Protein AF-A0A076H125-F1 (afdb_monomer_lite)

pLDDT: mean 76.66, std 21.25, range [30.12, 97.5]

Radius of gyration: 24.89 Å; chains: 1; bounding box: 86×58×65 Å

Secondary structure (DSSP, 8-state):
-----------------------PEEE-SEEEEEEEEEEEETTSEEE-SS-SSTTS-SEEEEEEEE-TTS-EEEEEEE-SS-SS---TT-EEEEEE-S-STHHHHGGG-EEEEEEEEEEEHHHHHHHH-GGGEEEE-------EEEEEEEETT--EEEEEEESS--S-------------

Structure (mmCIF, N/CA/C/O backbone):
data_AF-A0A076H125-F1
#
_entry.id   AF-A0A076H125-F1
#
loop_
_atom_site.group_PDB
_atom_site.id
_atom_site.type_symbol
_atom_site.label_atom_id
_atom_site.label_alt_id
_atom_site.label_comp_id
_atom_site.label_asym_id
_atom_site.label_entity_id
_atom_site.label_seq_id
_atom_site.pdbx_PDB_ins_code
_atom_site.Cartn_x
_atom_site.Cartn_y
_atom_site.Cartn_z
_atom_site.occupancy
_atom_site.B_iso_or_equiv
_atom_site.auth_seq_id
_atom_site.auth_comp_id
_atom_site.auth_asym_id
_atom_site.auth_atom_id
_atom_site.pdbx_PDB_model_num
ATOM 1 N N . MET A 1 1 ? 65.973 -22.915 -39.271 1.00 38.00 1 MET A N 1
ATOM 2 C CA . MET A 1 1 ? 65.667 -21.466 -39.257 1.00 38.00 1 MET A CA 1
ATOM 3 C C . MET A 1 1 ? 64.526 -21.266 -40.243 1.00 38.00 1 MET A C 1
ATOM 5 O O . MET A 1 1 ? 64.670 -21.749 -41.348 1.00 38.00 1 MET A O 1
ATOM 9 N N . MET A 1 2 ? 63.369 -20.685 -39.957 1.00 33.09 2 MET A N 1
ATOM 10 C CA . MET A 1 2 ? 62.893 -19.893 -38.830 1.00 33.09 2 MET A CA 1
ATOM 11 C C . MET A 1 2 ? 61.355 -19.981 -38.900 1.00 33.09 2 MET A C 1
ATOM 13 O O . MET A 1 2 ? 60.785 -19.810 -39.975 1.00 33.09 2 MET A O 1
ATOM 17 N N . TYR A 1 3 ? 60.705 -20.332 -37.793 1.00 41.62 3 TYR A N 1
ATOM 18 C CA . TYR A 1 3 ? 59.255 -20.222 -37.650 1.00 41.62 3 TYR A CA 1
ATOM 19 C C . TYR A 1 3 ? 58.891 -18.737 -37.603 1.00 41.62 3 TYR A C 1
ATOM 21 O O . TYR A 1 3 ? 59.543 -18.022 -36.853 1.00 41.62 3 TYR A O 1
ATOM 29 N N . ASP A 1 4 ? 57.850 -18.294 -38.314 1.00 37.53 4 ASP A N 1
ATOM 30 C CA . ASP A 1 4 ? 56.909 -17.321 -37.742 1.00 37.53 4 ASP A CA 1
ATOM 31 C C . ASP A 1 4 ? 55.629 -17.150 -38.583 1.00 37.53 4 ASP A C 1
ATOM 33 O O . ASP A 1 4 ? 55.615 -16.617 -39.687 1.00 37.53 4 ASP A O 1
ATOM 37 N N . LYS A 1 5 ? 54.534 -17.642 -37.994 1.00 45.25 5 LYS A N 1
ATOM 38 C CA . LYS A 1 5 ? 53.277 -16.914 -37.773 1.00 45.25 5 LYS A CA 1
ATOM 39 C C . LYS A 1 5 ? 52.766 -16.030 -38.914 1.00 45.25 5 LYS A C 1
ATOM 41 O O . LYS A 1 5 ? 52.853 -14.810 -38.843 1.00 45.25 5 LYS A O 1
ATOM 46 N N . LEU A 1 6 ? 52.036 -16.627 -39.850 1.00 37.84 6 LEU A N 1
ATOM 47 C CA . LEU A 1 6 ? 50.899 -15.929 -40.459 1.00 37.84 6 LEU A CA 1
ATOM 48 C C . LEU A 1 6 ? 49.821 -16.905 -40.939 1.00 37.84 6 LEU A C 1
ATOM 50 O O . LEU A 1 6 ? 49.295 -16.804 -42.039 1.00 37.84 6 LEU A O 1
ATOM 54 N N . ILE A 1 7 ? 49.455 -17.857 -40.082 1.00 40.78 7 ILE A N 1
ATOM 55 C CA . ILE A 1 7 ? 48.165 -18.536 -40.207 1.00 40.78 7 ILE A CA 1
ATOM 56 C C . ILE A 1 7 ? 47.145 -17.621 -39.517 1.00 40.78 7 ILE A C 1
ATOM 58 O O . ILE A 1 7 ? 46.690 -17.869 -38.403 1.00 40.78 7 ILE A O 1
ATOM 62 N N . ILE A 1 8 ? 46.849 -16.492 -40.173 1.00 39.88 8 ILE A N 1
ATOM 63 C CA . ILE A 1 8 ? 45.625 -15.729 -39.926 1.00 39.88 8 ILE A CA 1
ATOM 64 C C . ILE A 1 8 ? 44.527 -16.591 -40.526 1.00 39.88 8 ILE A C 1
ATOM 66 O O . ILE A 1 8 ? 44.207 -16.537 -41.711 1.00 39.88 8 ILE A O 1
ATOM 70 N N . ILE A 1 9 ? 44.040 -17.488 -39.680 1.00 40.09 9 ILE A N 1
ATOM 71 C CA . ILE A 1 9 ? 42.845 -18.264 -39.909 1.00 40.09 9 ILE A CA 1
ATOM 72 C C . ILE A 1 9 ? 41.714 -17.254 -40.077 1.00 40.09 9 ILE A C 1
ATOM 74 O O . ILE A 1 9 ? 41.170 -16.722 -39.111 1.00 40.09 9 ILE A O 1
ATOM 78 N N . ILE A 1 10 ? 41.370 -17.000 -41.336 1.00 37.62 10 ILE A N 1
ATOM 79 C CA . ILE A 1 10 ? 40.051 -16.547 -41.754 1.00 37.62 10 ILE A CA 1
ATOM 80 C C . ILE A 1 10 ? 39.100 -17.707 -41.423 1.00 37.62 10 ILE A C 1
ATOM 82 O O . ILE A 1 10 ? 38.652 -18.449 -42.290 1.00 37.62 10 ILE A O 1
ATOM 86 N N . ILE A 1 11 ? 38.816 -17.909 -40.134 1.00 41.22 11 ILE A N 1
ATOM 87 C CA . ILE A 1 11 ? 37.549 -18.495 -39.720 1.00 41.22 11 ILE A CA 1
ATOM 88 C C . ILE A 1 11 ? 36.563 -17.339 -39.840 1.00 41.22 11 ILE A C 1
ATOM 90 O O . ILE A 1 11 ? 36.311 -16.560 -38.924 1.00 41.22 11 ILE A O 1
ATOM 94 N N . LEU A 1 12 ? 36.038 -17.228 -41.057 1.00 38.66 12 LEU A N 1
ATOM 95 C CA . LEU A 1 12 ? 34.650 -16.878 -41.283 1.00 38.66 12 LEU A CA 1
ATOM 96 C C . LEU A 1 12 ? 33.796 -17.858 -40.465 1.00 38.66 12 LEU A C 1
ATOM 98 O O . LEU A 1 12 ? 33.343 -18.878 -40.971 1.00 38.66 12 LEU A O 1
ATOM 102 N N . LEU A 1 13 ? 33.594 -17.563 -39.185 1.00 36.47 13 LEU A N 1
ATOM 103 C CA . LEU A 1 13 ? 32.371 -17.957 -38.511 1.00 36.47 13 LEU A CA 1
ATOM 104 C C . LEU A 1 13 ? 31.519 -16.706 -38.424 1.00 36.47 13 LEU A C 1
ATOM 106 O O . LEU A 1 13 ? 31.758 -15.801 -37.628 1.00 36.47 13 LEU A O 1
ATOM 110 N N . GLN A 1 14 ? 30.527 -16.686 -39.311 1.00 41.47 14 GLN A N 1
ATOM 111 C CA . GLN A 1 14 ? 29.242 -16.055 -39.083 1.00 41.47 14 GLN A CA 1
ATOM 112 C C . GLN A 1 14 ? 28.844 -16.216 -37.611 1.00 41.47 14 GLN A C 1
ATOM 114 O O . GLN A 1 14 ? 28.276 -17.226 -37.211 1.00 41.47 14 GLN A O 1
ATOM 119 N N . MET A 1 15 ? 29.092 -15.195 -36.807 1.00 38.44 15 MET A N 1
ATOM 120 C CA . MET A 1 15 ? 28.176 -14.859 -35.735 1.00 38.44 15 MET A CA 1
ATOM 121 C C . MET A 1 15 ? 27.590 -13.531 -36.152 1.00 38.44 15 MET A C 1
ATOM 123 O O . MET A 1 15 ? 28.279 -12.513 -36.189 1.00 38.44 15 MET A O 1
ATOM 127 N N . GLY A 1 16 ? 26.342 -13.600 -36.616 1.00 37.31 16 GLY A N 1
ATOM 128 C CA . GLY A 1 16 ? 25.587 -12.442 -37.042 1.00 37.31 16 GLY A CA 1
ATOM 129 C C . GLY A 1 16 ? 25.777 -11.320 -36.038 1.00 37.31 16 GLY A C 1
ATOM 130 O O . GLY A 1 16 ? 25.643 -11.519 -34.829 1.00 37.31 16 GLY A O 1
ATOM 131 N N . SER A 1 17 ? 26.087 -10.141 -36.568 1.00 37.44 17 SER A N 1
ATOM 132 C CA . SER A 1 17 ? 25.798 -8.885 -35.905 1.00 37.44 17 SER A CA 1
ATOM 133 C C . SER A 1 17 ? 24.296 -8.869 -35.620 1.00 37.44 17 SER A C 1
ATOM 135 O O . SER A 1 17 ? 23.491 -8.327 -36.375 1.00 37.44 17 SER A O 1
ATOM 137 N N . HIS A 1 18 ? 23.894 -9.513 -34.527 1.00 38.09 18 HIS A N 1
ATOM 138 C CA . HIS A 1 18 ? 22.735 -9.091 -33.783 1.00 38.09 18 HIS A CA 1
ATOM 139 C C . HIS A 1 18 ? 23.138 -7.740 -33.224 1.00 38.09 18 HIS A C 1
ATOM 141 O O . HIS A 1 18 ? 23.641 -7.625 -32.107 1.00 38.09 18 HIS A O 1
ATOM 147 N N . ASN A 1 19 ? 22.933 -6.716 -34.050 1.00 39.78 19 ASN A N 1
ATOM 148 C CA . ASN A 1 19 ? 22.825 -5.337 -33.632 1.00 39.78 19 ASN A CA 1
ATOM 149 C C . ASN A 1 19 ? 21.580 -5.246 -32.741 1.00 39.78 19 ASN A C 1
ATOM 151 O O . ASN A 1 19 ? 20.533 -4.720 -33.112 1.00 39.78 19 ASN A O 1
ATOM 155 N N . SER A 1 20 ? 21.674 -5.864 -31.568 1.00 38.50 20 SER A N 1
ATOM 156 C CA . SER A 1 20 ? 20.769 -5.646 -30.468 1.00 38.50 20 SER A CA 1
ATOM 157 C C . SER A 1 20 ? 21.134 -4.255 -30.008 1.00 38.50 20 SER A C 1
ATOM 159 O O . SER A 1 20 ? 22.031 -4.073 -29.190 1.00 38.50 20 SER A O 1
ATOM 161 N N . THR A 1 21 ? 20.496 -3.244 -30.594 1.00 42.56 21 THR A N 1
ATOM 162 C CA . THR A 1 21 ? 20.448 -1.935 -29.965 1.00 42.56 21 THR A CA 1
ATOM 163 C C . THR A 1 21 ? 19.786 -2.184 -28.616 1.00 42.56 21 THR A C 1
ATOM 165 O O . THR A 1 21 ? 18.559 -2.248 -28.526 1.00 42.56 21 THR A O 1
ATOM 168 N N . ILE A 1 22 ? 20.582 -2.421 -27.569 1.00 49.69 22 ILE A N 1
ATOM 169 C CA . ILE A 1 22 ? 20.094 -2.441 -26.198 1.00 49.69 22 ILE A CA 1
ATOM 170 C C . ILE A 1 22 ? 19.680 -0.994 -25.949 1.00 49.69 22 ILE A C 1
ATOM 172 O O . ILE A 1 22 ? 20.476 -0.159 -25.531 1.00 49.69 22 ILE A O 1
ATOM 176 N N . LYS A 1 23 ? 18.436 -0.657 -26.313 1.00 58.22 23 LYS A N 1
ATOM 177 C CA . LYS A 1 23 ? 17.797 0.614 -25.976 1.00 58.22 23 LYS A CA 1
ATOM 178 C C . LYS A 1 23 ? 17.512 0.574 -24.480 1.00 58.22 23 LYS A C 1
ATOM 180 O O . LYS A 1 23 ? 16.374 0.367 -24.056 1.00 58.22 23 LYS A O 1
ATOM 185 N N . GLY A 1 24 ? 18.571 0.675 -23.686 1.00 66.38 24 GLY A N 1
ATOM 186 C CA . GLY A 1 24 ? 18.456 0.802 -22.251 1.00 66.38 24 GLY A CA 1
ATOM 187 C C . GLY A 1 24 ? 17.778 2.129 -21.916 1.00 66.38 24 GLY A C 1
ATOM 188 O O . GLY A 1 24 ? 17.915 3.129 -22.622 1.00 66.38 24 GLY A O 1
ATOM 189 N N . LYS A 1 25 ? 16.964 2.113 -20.870 1.00 81.75 25 LYS A N 1
ATOM 190 C CA . LYS A 1 25 ? 16.216 3.267 -20.388 1.00 81.75 25 LYS A CA 1
ATOM 191 C C . LYS A 1 25 ? 17.040 3.972 -19.324 1.00 81.75 25 LYS A C 1
ATOM 193 O O . LYS A 1 25 ? 17.569 3.313 -18.432 1.00 81.75 25 LYS A O 1
ATOM 198 N N . ILE A 1 26 ? 17.106 5.294 -19.399 1.00 83.12 26 ILE A N 1
ATOM 199 C CA . ILE A 1 26 ? 17.588 6.126 -18.296 1.00 83.12 26 ILE A CA 1
ATOM 200 C C . ILE A 1 26 ? 16.378 6.438 -17.417 1.00 83.12 26 ILE A C 1
ATOM 202 O O . ILE A 1 26 ? 15.353 6.902 -17.921 1.00 83.12 26 ILE A O 1
ATOM 206 N N . GLY A 1 27 ? 16.459 6.129 -16.125 1.00 83.25 27 GLY A N 1
ATOM 207 C CA . GLY A 1 27 ? 15.415 6.507 -15.178 1.00 83.25 27 GLY A CA 1
ATOM 208 C C . GLY A 1 27 ? 15.658 7.916 -14.644 1.00 83.25 27 GLY A C 1
ATOM 209 O O . GLY A 1 27 ? 16.739 8.203 -14.140 1.00 83.25 27 GLY A O 1
ATOM 210 N N . THR A 1 28 ? 14.640 8.768 -14.755 1.00 88.50 28 THR A N 1
ATOM 211 C CA . THR A 1 28 ? 14.596 10.131 -14.212 1.00 88.50 28 THR A CA 1
ATOM 212 C C . THR A 1 28 ? 13.176 10.462 -13.766 1.00 88.50 28 THR A C 1
ATOM 214 O O . THR A 1 28 ? 12.210 9.916 -14.310 1.00 88.50 28 THR A O 1
ATOM 217 N N . GLY A 1 29 ? 13.048 11.329 -12.770 1.00 90.50 29 GLY A N 1
ATOM 218 C CA . GLY A 1 29 ? 11.795 11.799 -12.218 1.00 90.50 29 GLY A CA 1
ATOM 219 C C . GLY A 1 29 ? 11.139 10.802 -11.269 1.00 90.50 29 GLY A C 1
ATOM 220 O O . GLY A 1 29 ? 11.663 9.730 -10.945 1.00 90.50 29 GLY A O 1
ATOM 221 N N . ALA A 1 30 ? 9.958 11.185 -10.791 1.00 91.06 30 ALA A N 1
ATOM 222 C CA . ALA A 1 30 ? 9.171 10.382 -9.870 1.00 91.06 30 ALA A CA 1
ATOM 223 C C . ALA A 1 30 ? 8.199 9.479 -10.633 1.00 91.06 30 ALA A C 1
ATOM 225 O O . ALA A 1 30 ? 7.584 9.878 -11.624 1.00 91.06 30 ALA A O 1
ATOM 226 N N . LYS A 1 31 ? 7.996 8.271 -10.112 1.00 92.00 31 LYS A N 1
ATOM 227 C CA . LYS A 1 31 ? 6.938 7.360 -10.529 1.00 92.00 31 LYS A CA 1
ATOM 228 C C . LYS A 1 31 ? 5.976 7.125 -9.381 1.00 92.00 31 LYS A C 1
ATOM 230 O O . LYS A 1 31 ? 6.371 6.590 -8.349 1.00 92.00 31 LYS A O 1
ATOM 235 N N . THR A 1 32 ? 4.704 7.437 -9.606 1.00 93.69 32 THR A N 1
ATOM 236 C CA . THR A 1 32 ? 3.618 7.071 -8.693 1.00 93.69 32 THR A CA 1
ATOM 237 C C . THR A 1 32 ? 2.848 5.874 -9.237 1.00 93.69 32 THR A C 1
ATOM 239 O O . THR A 1 32 ? 2.468 5.839 -10.413 1.00 93.69 32 THR A O 1
ATOM 242 N N . ARG A 1 33 ? 2.610 4.882 -8.378 1.00 93.00 33 ARG A N 1
ATOM 243 C CA . ARG A 1 33 ? 1.675 3.782 -8.614 1.00 93.00 33 ARG A CA 1
ATOM 244 C C . ARG A 1 33 ? 0.552 3.871 -7.592 1.00 93.00 33 ARG A C 1
ATOM 246 O O . ARG A 1 33 ? 0.819 3.967 -6.401 1.00 93.00 33 ARG A O 1
ATOM 253 N N . THR A 1 34 ? -0.681 3.784 -8.072 1.00 95.44 34 THR A N 1
ATOM 254 C CA . THR A 1 34 ? -1.880 3.720 -7.234 1.00 95.44 34 THR A CA 1
ATOM 255 C C . THR A 1 34 ? -2.585 2.392 -7.457 1.00 95.44 34 THR A C 1
ATOM 257 O O . THR A 1 34 ? -2.767 1.980 -8.611 1.00 95.44 34 THR A O 1
ATOM 260 N N . ILE A 1 35 ? -2.972 1.757 -6.357 1.00 95.81 35 ILE A N 1
ATOM 261 C CA . ILE A 1 35 ? -3.779 0.538 -6.309 1.00 95.81 35 ILE A CA 1
ATOM 262 C C . ILE A 1 35 ? -5.036 0.793 -5.481 1.00 95.81 35 ILE A C 1
ATOM 264 O O . ILE A 1 35 ? -5.041 1.683 -4.622 1.00 95.81 35 ILE A O 1
ATOM 268 N N . LYS A 1 36 ? -6.102 0.067 -5.803 1.00 97.50 36 LYS A N 1
ATOM 269 C CA . LYS A 1 36 ? -7.420 0.221 -5.186 1.00 97.50 36 LYS A CA 1
ATOM 270 C C . LYS A 1 36 ? -8.093 -1.130 -5.010 1.00 97.50 36 LYS A C 1
ATOM 272 O O . LYS A 1 36 ? -7.881 -2.000 -5.857 1.00 97.50 36 LYS A O 1
ATOM 277 N N . ALA A 1 37 ? -8.859 -1.256 -3.942 1.00 97.38 37 ALA A N 1
ATOM 278 C CA . ALA A 1 37 ? -9.814 -2.326 -3.729 1.00 97.38 37 ALA A CA 1
ATOM 279 C C . ALA A 1 37 ? -11.064 -1.709 -3.104 1.00 97.38 37 ALA A C 1
ATOM 281 O O . ALA A 1 37 ? -10.958 -0.729 -2.358 1.00 97.38 37 ALA A O 1
ATOM 282 N N . ASP A 1 38 ? -12.200 -2.294 -3.436 1.00 96.31 38 ASP A N 1
ATOM 283 C 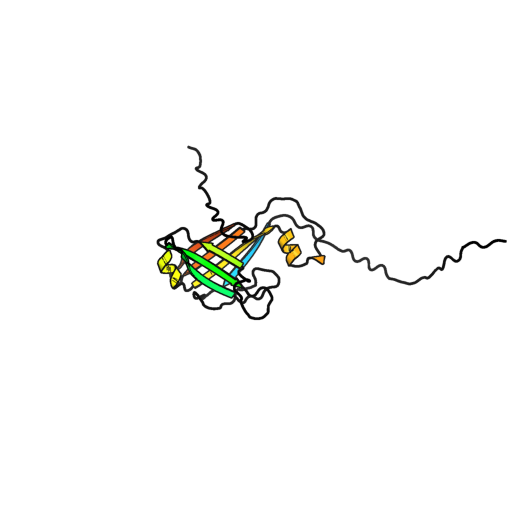CA . ASP A 1 38 ? -13.513 -1.890 -2.957 1.00 96.31 38 ASP A CA 1
ATOM 284 C C . ASP A 1 38 ? -14.037 -3.015 -2.042 1.00 96.31 38 ASP A C 1
ATOM 286 O O . ASP A 1 38 ? -13.538 -4.144 -2.121 1.00 96.31 38 ASP A O 1
ATOM 290 N N . ASP A 1 39 ? -14.995 -2.722 -1.160 1.00 94.06 39 ASP A N 1
ATOM 291 C CA . ASP A 1 39 ? -15.624 -3.723 -0.270 1.00 94.06 39 ASP A CA 1
ATOM 292 C C . ASP A 1 39 ? -14.639 -4.491 0.649 1.00 94.06 39 ASP A C 1
ATOM 294 O O . ASP A 1 39 ? -14.734 -5.702 0.863 1.00 94.06 39 ASP A O 1
ATOM 298 N N . VAL A 1 40 ? -13.663 -3.785 1.224 1.00 95.62 40 VAL A N 1
ATOM 299 C CA . VAL A 1 40 ? -12.631 -4.354 2.101 1.00 95.62 40 VAL A CA 1
ATOM 300 C C . VAL A 1 40 ? -13.058 -4.346 3.564 1.00 95.62 40 VAL A C 1
ATOM 302 O O . VAL A 1 40 ? -13.363 -3.300 4.136 1.00 95.62 40 VAL A O 1
ATOM 305 N N . ALA A 1 41 ? -12.955 -5.506 4.213 1.00 93.38 41 ALA A N 1
ATOM 306 C CA . ALA A 1 41 ? -13.132 -5.661 5.653 1.00 93.38 41 ALA A CA 1
ATOM 307 C C . ALA A 1 41 ? -11.787 -5.732 6.398 1.00 93.38 41 ALA A C 1
ATOM 309 O O . ALA A 1 41 ? -10.811 -6.320 5.923 1.00 93.38 41 ALA A O 1
ATOM 310 N N . ASN A 1 42 ? -11.733 -5.179 7.614 1.00 90.81 42 ASN A N 1
ATOM 311 C CA . ASN A 1 42 ? -10.575 -5.348 8.495 1.00 90.81 42 ASN A CA 1
ATOM 312 C C . ASN A 1 42 ? -10.310 -6.837 8.803 1.00 90.81 42 ASN A C 1
ATOM 314 O O . ASN A 1 42 ? -11.241 -7.599 9.065 1.00 90.81 42 ASN A O 1
ATOM 318 N N . ASN A 1 43 ? -9.033 -7.238 8.830 1.00 87.50 43 ASN A N 1
ATOM 319 C CA . ASN A 1 43 ? -8.573 -8.611 9.077 1.00 87.50 43 ASN A CA 1
ATOM 320 C C . ASN A 1 43 ? -9.150 -9.661 8.113 1.00 87.50 43 ASN A C 1
ATOM 322 O O . ASN A 1 43 ? -9.248 -10.833 8.473 1.00 87.50 43 ASN A O 1
ATOM 326 N N . SER A 1 44 ? -9.535 -9.242 6.909 1.00 91.75 44 SER A N 1
ATOM 327 C CA . SER A 1 44 ? -9.958 -10.134 5.832 1.00 91.75 44 SER A CA 1
ATOM 328 C C . SER A 1 44 ? -9.015 -10.003 4.643 1.00 91.75 44 SER A C 1
ATOM 330 O O . SER A 1 44 ? -8.379 -8.959 4.453 1.00 91.75 44 SER A O 1
ATOM 332 N N . ASP A 1 45 ? -8.928 -11.073 3.862 1.00 94.31 45 ASP A N 1
ATOM 333 C CA . ASP A 1 45 ? -8.215 -11.057 2.592 1.00 94.31 45 ASP A CA 1
ATOM 334 C C . ASP A 1 45 ? -9.071 -10.356 1.534 1.00 94.31 45 ASP A C 1
ATOM 336 O O . ASP A 1 45 ? -10.301 -10.436 1.546 1.00 94.31 45 ASP A O 1
ATOM 340 N N . PHE A 1 46 ? -8.410 -9.650 0.628 1.00 95.81 46 PHE A N 1
ATOM 341 C CA . PHE A 1 46 ? -9.033 -8.945 -0.483 1.00 95.81 46 PHE A CA 1
ATOM 342 C C . PHE A 1 46 ? -8.051 -8.830 -1.646 1.00 95.81 46 PHE A C 1
ATOM 344 O O . PHE A 1 46 ? -6.845 -9.030 -1.498 1.00 95.81 46 PHE A O 1
ATOM 351 N N . GLU A 1 47 ? -8.562 -8.461 -2.814 1.00 95.94 47 GLU A N 1
ATOM 352 C CA . GLU A 1 47 ? -7.754 -8.325 -4.018 1.00 95.94 47 GLU A CA 1
ATOM 353 C C . GLU A 1 47 ? -7.664 -6.854 -4.438 1.00 95.94 47 GLU A C 1
ATOM 355 O O . GLU A 1 47 ? -8.670 -6.163 -4.606 1.00 95.94 47 GLU A O 1
ATOM 360 N N . PHE A 1 48 ? -6.446 -6.353 -4.637 1.00 96.38 48 PHE A N 1
ATOM 361 C CA . PHE A 1 48 ? -6.258 -5.069 -5.305 1.00 96.38 48 PHE A CA 1
ATOM 362 C C . PHE A 1 48 ? -6.429 -5.209 -6.815 1.00 96.38 48 PHE A C 1
ATOM 364 O O . PHE A 1 48 ? -6.035 -6.197 -7.415 1.00 96.38 48 PHE A O 1
ATOM 371 N N . ASN A 1 49 ? -6.805 -4.127 -7.493 1.00 96.44 49 ASN A N 1
ATOM 372 C CA . ASN A 1 49 ? -6.829 -4.091 -8.960 1.00 96.44 49 ASN A CA 1
ATOM 373 C C . ASN A 1 49 ? -5.479 -4.402 -9.655 1.00 96.44 49 ASN A C 1
ATOM 375 O O . ASN A 1 49 ? -5.431 -4.522 -10.880 1.00 96.44 49 ASN A O 1
ATOM 379 N N . LYS A 1 50 ? -4.367 -4.412 -8.904 1.00 94.31 50 LYS A N 1
ATOM 380 C CA . LYS A 1 50 ? -3.017 -4.857 -9.293 1.00 94.31 50 LYS A CA 1
ATOM 381 C C . LYS A 1 50 ? -2.085 -4.842 -8.079 1.00 94.31 50 LYS A C 1
ATOM 383 O O . LYS A 1 50 ? -2.306 -4.089 -7.134 1.00 94.31 50 LYS A O 1
ATOM 388 N N . SER A 1 51 ? -0.945 -5.523 -8.182 1.00 91.38 51 SER A N 1
ATOM 389 C CA . SER A 1 51 ? 0.118 -5.430 -7.171 1.00 91.38 51 SER A CA 1
ATOM 390 C C . SER A 1 51 ? 0.722 -4.024 -7.061 1.00 91.38 51 SER A C 1
ATOM 392 O O . SER A 1 51 ? 0.815 -3.321 -8.072 1.00 91.38 51 SER A O 1
ATOM 394 N N . ILE A 1 52 ? 1.147 -3.581 -5.870 1.00 89.44 52 ILE A N 1
ATOM 395 C CA . ILE A 1 52 ? 1.906 -2.333 -5.679 1.00 89.44 52 ILE A CA 1
ATOM 396 C C . ILE A 1 52 ? 3.331 -2.465 -6.226 1.00 89.44 52 ILE A C 1
ATOM 398 O O . ILE A 1 52 ? 3.896 -1.497 -6.748 1.00 89.44 52 ILE A O 1
ATOM 402 N N . ASN A 1 53 ? 3.894 -3.670 -6.137 1.00 84.56 53 ASN A N 1
ATOM 403 C CA . ASN A 1 53 ? 5.202 -4.009 -6.668 1.00 84.56 53 ASN A CA 1
ATOM 404 C C . ASN A 1 53 ? 5.021 -4.688 -8.038 1.00 84.56 53 ASN A C 1
ATOM 406 O O . ASN A 1 53 ? 4.028 -5.368 -8.262 1.00 84.56 53 ASN A O 1
ATOM 410 N N . PRO A 1 54 ? 5.922 -4.497 -9.014 1.00 81.81 54 PRO A N 1
ATOM 411 C CA . PRO A 1 54 ? 5.677 -4.981 -10.374 1.00 81.81 54 PRO A CA 1
ATOM 412 C C . PRO A 1 54 ? 5.498 -6.499 -10.544 1.00 81.81 54 PRO A C 1
ATOM 414 O O . PRO A 1 54 ? 4.926 -6.880 -11.560 1.00 81.81 54 PRO A O 1
ATOM 417 N N . HIS A 1 55 ? 5.973 -7.314 -9.597 1.00 80.81 55 HIS A N 1
ATOM 418 C CA . HIS A 1 55 ? 6.010 -8.784 -9.688 1.00 80.81 55 HIS A CA 1
ATOM 419 C C . HIS A 1 55 ? 5.129 -9.516 -8.673 1.00 80.81 55 HIS A C 1
ATOM 421 O O . HIS A 1 55 ? 5.074 -10.737 -8.718 1.00 80.81 55 HIS A O 1
ATOM 427 N N . GLY A 1 56 ? 4.492 -8.797 -7.747 1.00 84.75 56 GLY A N 1
ATOM 428 C CA . GLY A 1 56 ? 3.648 -9.436 -6.739 1.00 84.75 56 GLY A CA 1
ATOM 429 C C . GLY A 1 56 ? 2.279 -9.833 -7.291 1.00 84.75 56 GLY A C 1
ATOM 430 O O . GLY A 1 56 ? 1.871 -9.377 -8.367 1.00 84.75 56 GLY A O 1
ATOM 431 N N . SER A 1 57 ? 1.561 -10.622 -6.501 1.00 91.62 57 SER A N 1
ATOM 432 C CA . SER A 1 57 ? 0.140 -10.916 -6.674 1.00 91.62 57 SER A CA 1
ATOM 433 C C . SER A 1 57 ? -0.716 -9.677 -6.340 1.00 91.62 57 SER A C 1
ATOM 435 O O . SER A 1 57 ? -0.257 -8.766 -5.630 1.00 91.62 57 SER A O 1
ATOM 437 N N . PRO A 1 58 ? -1.945 -9.565 -6.877 1.00 94.56 58 PRO A N 1
ATOM 438 C CA . PRO A 1 58 ? -2.937 -8.623 -6.370 1.00 94.56 58 PRO A CA 1
ATOM 439 C C . PRO A 1 58 ? -3.488 -8.980 -4.974 1.00 94.56 58 PRO A C 1
ATOM 441 O O . PRO A 1 58 ? -3.998 -8.069 -4.314 1.00 94.56 58 PRO A O 1
ATOM 444 N N . ASP A 1 59 ? -3.327 -10.225 -4.510 1.00 95.69 59 ASP A N 1
ATOM 445 C CA . ASP A 1 59 ? -3.824 -10.714 -3.215 1.00 95.69 59 ASP A CA 1
ATOM 446 C C . ASP A 1 59 ? -3.217 -9.947 -2.039 1.00 95.69 59 ASP A C 1
ATOM 448 O O . ASP A 1 59 ? -1.996 -9.776 -1.938 1.00 95.69 59 ASP A O 1
ATOM 452 N N . ALA A 1 60 ? -4.068 -9.474 -1.136 1.00 95.69 60 ALA A N 1
ATOM 453 C CA . ALA A 1 60 ? -3.676 -8.611 -0.040 1.00 95.69 60 ALA A CA 1
ATOM 454 C C . ALA A 1 60 ? -4.514 -8.831 1.218 1.00 95.69 60 ALA A C 1
ATOM 456 O O . ALA A 1 60 ? -5.592 -9.415 1.202 1.00 95.69 60 ALA A O 1
ATOM 457 N N . SER A 1 61 ? -3.992 -8.322 2.329 1.00 95.50 61 SER A N 1
ATOM 458 C CA . SER A 1 61 ? -4.705 -8.277 3.597 1.00 95.50 61 SER A CA 1
ATOM 459 C C . SER A 1 61 ? -4.370 -6.999 4.356 1.00 95.50 61 SER A C 1
ATOM 461 O O . SER A 1 61 ? -3.323 -6.363 4.160 1.00 95.50 61 SER A O 1
ATOM 463 N N . MET A 1 62 ? -5.293 -6.596 5.225 1.00 94.69 62 MET A N 1
ATOM 464 C CA . MET A 1 62 ? -5.179 -5.387 6.030 1.00 94.69 62 MET A CA 1
ATOM 465 C C . MET A 1 62 ? -5.386 -5.712 7.498 1.00 94.69 62 MET A C 1
ATOM 467 O O . MET A 1 62 ? -6.337 -6.392 7.873 1.00 94.69 62 MET A O 1
ATOM 471 N N . VAL A 1 63 ? -4.523 -5.135 8.328 1.00 93.12 63 VAL A N 1
ATOM 472 C CA . VAL A 1 63 ? -4.653 -5.183 9.780 1.00 93.12 63 VAL A CA 1
ATOM 473 C C . VAL A 1 63 ? -4.745 -3.766 10.318 1.00 93.12 63 VAL A C 1
ATOM 475 O O . VAL A 1 63 ? -3.808 -2.969 10.184 1.00 93.12 63 VAL A O 1
ATOM 478 N N . VAL A 1 64 ? -5.856 -3.469 10.988 1.00 91.38 64 VAL A N 1
ATOM 479 C CA . VAL A 1 64 ? -6.038 -2.237 11.758 1.00 91.38 64 VAL A CA 1
ATOM 480 C C . VAL A 1 64 ? -5.964 -2.546 13.251 1.00 91.38 64 VAL A C 1
ATOM 482 O O . VAL A 1 64 ? -6.673 -3.407 13.766 1.00 91.38 64 VAL A O 1
ATOM 485 N N . SER A 1 65 ? -5.090 -1.841 13.973 1.00 90.12 65 SER A N 1
ATOM 486 C CA . SER A 1 65 ? -4.848 -2.062 15.405 1.00 90.12 65 SER A CA 1
ATOM 487 C C . SER A 1 65 ? -4.689 -0.761 16.190 1.00 90.12 65 SER A C 1
ATOM 489 O O . SER A 1 65 ? -4.281 0.272 15.657 1.00 90.12 65 SER A O 1
ATOM 491 N N . LYS A 1 66 ? -4.963 -0.803 17.499 1.00 87.88 66 LYS A N 1
ATOM 492 C CA . LYS A 1 66 ? -4.761 0.338 18.405 1.00 87.88 66 LYS A CA 1
ATOM 493 C C . LYS A 1 66 ? -3.334 0.345 18.955 1.00 87.88 66 LYS A C 1
ATOM 495 O O . LYS A 1 66 ? -2.809 -0.656 19.435 1.00 87.88 66 LYS A O 1
ATOM 500 N N . THR A 1 67 ? -2.676 1.497 18.907 1.00 84.69 67 THR A N 1
ATOM 501 C CA . THR A 1 67 ? -1.364 1.698 19.536 1.00 84.69 67 THR A CA 1
ATOM 502 C C . THR A 1 67 ? -1.497 1.942 21.042 1.00 84.69 67 THR A C 1
ATOM 504 O O . THR A 1 67 ? -2.538 2.389 21.515 1.00 84.69 67 THR A O 1
ATOM 507 N N . ARG A 1 68 ? -0.399 1.781 21.802 1.00 83.88 68 ARG A N 1
ATOM 508 C CA . ARG A 1 68 ? -0.347 2.108 23.248 1.00 83.88 68 ARG A CA 1
ATOM 509 C C . ARG A 1 68 ? -0.783 3.544 23.584 1.00 83.88 68 ARG A C 1
ATOM 511 O O . ARG A 1 68 ? -1.204 3.803 24.700 1.00 83.88 68 ARG A O 1
ATOM 518 N N . LYS A 1 69 ? -0.663 4.478 22.632 1.00 80.50 69 LYS A N 1
ATOM 519 C CA . LYS A 1 69 ? -1.042 5.897 22.777 1.00 80.50 69 LYS A CA 1
ATOM 520 C C . LYS A 1 69 ? -2.477 6.197 22.307 1.00 80.50 69 LYS A C 1
ATOM 522 O O . LYS A 1 69 ? -2.844 7.367 22.211 1.00 80.50 69 LYS A O 1
ATOM 527 N N . GLY A 1 70 ? -3.253 5.167 21.963 1.00 79.12 70 GLY A N 1
ATOM 528 C CA . GLY A 1 70 ? -4.649 5.273 21.531 1.00 79.12 70 GLY A CA 1
ATOM 529 C C . GLY A 1 70 ? -4.867 5.557 20.042 1.00 79.12 70 GLY A C 1
ATOM 530 O O . GLY A 1 70 ? -6.007 5.537 19.604 1.00 79.12 70 GLY A O 1
ATOM 531 N N . HIS A 1 71 ? -3.811 5.783 19.255 1.00 81.62 71 HIS A N 1
ATOM 532 C CA . HIS A 1 71 ? -3.922 5.996 17.803 1.00 81.62 71 HIS A CA 1
ATOM 533 C C . HIS A 1 71 ? -4.194 4.691 17.056 1.00 81.62 71 HIS A C 1
ATOM 535 O O . HIS A 1 71 ? -3.651 3.658 17.461 1.00 81.62 71 HIS A O 1
ATOM 541 N N . ALA A 1 72 ? -4.918 4.752 15.938 1.00 85.88 72 ALA A N 1
ATOM 542 C CA . ALA A 1 72 ? -5.021 3.638 15.001 1.00 85.88 72 ALA A CA 1
ATOM 543 C C . ALA A 1 72 ? -3.720 3.468 14.199 1.00 85.88 72 ALA A C 1
ATOM 545 O O . ALA A 1 72 ? -3.047 4.436 13.829 1.00 85.88 72 ALA A O 1
ATOM 546 N N . ARG A 1 73 ? -3.357 2.219 13.932 1.00 88.75 73 ARG A N 1
ATOM 547 C CA . ARG A 1 73 ? -2.253 1.810 13.069 1.00 88.75 73 ARG A CA 1
ATOM 548 C C . ARG A 1 73 ? -2.806 0.876 12.012 1.00 88.75 73 ARG A C 1
ATOM 550 O O . ARG A 1 73 ? -3.479 -0.085 12.366 1.00 88.75 73 ARG A O 1
ATOM 557 N N . VAL A 1 74 ? -2.447 1.137 10.763 1.00 90.06 74 VAL A N 1
ATOM 558 C CA . VAL A 1 74 ? -2.806 0.287 9.629 1.00 90.06 74 VAL A CA 1
ATOM 559 C C . VAL A 1 74 ? -1.542 -0.335 9.063 1.00 90.06 74 VAL A C 1
ATOM 561 O O . VAL A 1 74 ? -0.542 0.357 8.847 1.00 90.06 74 VAL A O 1
ATOM 564 N N . GLU A 1 75 ? -1.584 -1.640 8.849 1.00 92.44 75 GLU A N 1
ATOM 565 C CA . GLU A 1 75 ? -0.568 -2.403 8.135 1.00 92.44 75 GLU A CA 1
ATOM 566 C C . GLU A 1 75 ? -1.238 -3.092 6.941 1.00 92.44 75 GLU A C 1
ATOM 568 O O . GLU A 1 75 ? -2.313 -3.669 7.090 1.00 92.44 75 GLU A O 1
ATOM 573 N N . LEU A 1 76 ? -0.616 -2.994 5.761 1.00 93.88 76 LEU A N 1
ATOM 574 C CA . LEU A 1 76 ? -1.061 -3.695 4.554 1.00 93.88 76 LEU A CA 1
ATOM 575 C C . LEU A 1 76 ? 0.006 -4.679 4.122 1.00 93.88 76 LEU A C 1
ATOM 577 O O . LEU A 1 76 ? 1.196 -4.339 4.084 1.00 93.88 76 LEU A O 1
ATOM 581 N N . TYR A 1 77 ? -0.449 -5.858 3.745 1.00 93.56 77 TYR A N 1
ATOM 582 C CA . TYR A 1 77 ? 0.360 -6.957 3.259 1.00 93.56 77 TYR A CA 1
ATOM 583 C C . TYR A 1 77 ? -0.129 -7.326 1.870 1.00 93.56 77 TYR A C 1
ATOM 585 O O . TYR A 1 77 ? -1.304 -7.156 1.555 1.00 93.56 77 TYR A O 1
ATOM 593 N N . GLN A 1 78 ? 0.788 -7.779 1.032 1.00 93.25 78 GLN A N 1
ATOM 594 C CA . GLN A 1 78 ? 0.469 -8.268 -0.298 1.00 93.25 78 GLN A CA 1
ATOM 595 C C . GLN A 1 78 ? 1.441 -9.377 -0.629 1.00 93.25 78 GLN A C 1
ATOM 597 O O . GLN A 1 78 ? 2.620 -9.230 -0.327 1.00 93.25 78 GLN A O 1
ATOM 602 N N . ASP A 1 79 ? 0.962 -10.439 -1.260 1.00 92.44 79 ASP A N 1
ATOM 603 C CA . ASP A 1 79 ? 1.823 -11.530 -1.700 1.00 92.44 79 ASP A CA 1
ATOM 604 C C . ASP A 1 79 ? 2.826 -10.991 -2.746 1.00 92.44 79 ASP A C 1
ATOM 606 O O . ASP A 1 79 ? 2.472 -10.574 -3.854 1.00 92.44 79 ASP A O 1
ATOM 610 N N . LEU A 1 80 ? 4.098 -10.894 -2.350 1.00 87.12 80 LEU A N 1
ATOM 611 C CA . LEU A 1 80 ? 5.153 -10.263 -3.144 1.00 87.12 80 LEU A CA 1
ATOM 612 C C . LEU A 1 80 ? 5.894 -11.265 -4.022 1.00 87.12 80 LEU A C 1
ATOM 614 O O . LEU A 1 80 ? 6.533 -10.845 -4.991 1.00 87.12 80 LEU A O 1
ATOM 618 N N . ASN A 1 81 ? 5.857 -12.546 -3.664 1.00 88.19 81 ASN A N 1
ATOM 619 C CA . ASN A 1 81 ? 6.545 -13.620 -4.373 1.00 88.19 81 ASN A CA 1
ATOM 620 C C . ASN A 1 81 ? 5.594 -14.482 -5.223 1.00 88.19 81 ASN A C 1
ATOM 622 O O . ASN A 1 81 ? 6.076 -15.351 -5.952 1.00 88.19 81 ASN A O 1
ATOM 626 N N . ASN A 1 82 ? 4.292 -14.191 -5.179 1.00 87.25 82 ASN A N 1
ATOM 627 C CA . ASN A 1 82 ? 3.226 -14.869 -5.900 1.00 87.25 82 ASN A CA 1
ATOM 628 C C . ASN A 1 82 ? 3.140 -16.367 -5.542 1.00 87.25 82 ASN A C 1
ATOM 630 O O . ASN A 1 82 ? 2.988 -17.213 -6.429 1.00 87.25 82 ASN A O 1
ATOM 634 N N . ASP A 1 83 ? 3.307 -16.695 -4.254 1.00 90.06 83 ASP A N 1
ATOM 635 C CA . ASP A 1 83 ? 3.196 -18.063 -3.727 1.00 90.06 83 ASP A CA 1
ATOM 636 C C . ASP A 1 83 ? 1.796 -18.413 -3.185 1.00 90.06 83 ASP A C 1
ATOM 638 O O . ASP A 1 83 ? 1.560 -19.559 -2.792 1.00 90.06 83 ASP A O 1
ATOM 642 N N . GLY A 1 84 ? 0.862 -17.457 -3.217 1.00 88.44 84 GLY A N 1
ATOM 643 C CA . GLY A 1 84 ? -0.511 -17.605 -2.739 1.00 88.44 84 GLY A CA 1
ATOM 644 C C . GLY A 1 84 ? -0.651 -17.524 -1.218 1.00 88.44 84 GLY A C 1
ATOM 645 O O . GLY A 1 84 ? -1.723 -17.826 -0.693 1.00 88.44 84 GLY A O 1
ATOM 646 N N . ILE A 1 85 ? 0.411 -17.166 -0.485 1.00 89.81 85 ILE A N 1
ATOM 647 C CA . ILE A 1 85 ? 0.421 -17.098 0.979 1.00 89.81 85 ILE A CA 1
ATOM 648 C C . ILE A 1 85 ? 0.966 -15.745 1.434 1.00 89.81 85 ILE A C 1
ATOM 650 O O . ILE A 1 85 ? 2.173 -15.527 1.480 1.00 89.81 85 ILE A O 1
ATOM 654 N N . ILE A 1 86 ? 0.078 -14.881 1.927 1.00 90.12 86 ILE A N 1
ATOM 655 C CA . ILE A 1 86 ? 0.464 -13.570 2.457 1.00 90.12 86 ILE A CA 1
ATOM 656 C C . ILE A 1 86 ? 1.155 -13.725 3.818 1.00 90.12 86 ILE A C 1
ATOM 658 O O . ILE A 1 86 ? 0.546 -14.136 4.811 1.00 90.12 86 ILE A O 1
ATOM 662 N N . LYS A 1 87 ? 2.435 -13.350 3.897 1.00 87.31 87 LYS A N 1
ATOM 663 C CA . LYS A 1 87 ? 3.232 -13.431 5.134 1.00 87.31 87 LYS A CA 1
ATOM 664 C C . LYS A 1 87 ? 3.509 -12.060 5.743 1.00 87.31 87 LYS A C 1
ATOM 666 O O . LYS A 1 87 ? 3.582 -11.029 5.081 1.00 87.31 87 LYS A O 1
ATOM 671 N N . GLY A 1 88 ? 3.776 -12.042 7.052 1.00 81.88 88 GLY A N 1
ATOM 672 C CA . GLY A 1 88 ? 4.050 -10.803 7.793 1.00 81.88 88 GLY A CA 1
ATOM 673 C C . GLY A 1 88 ? 5.302 -10.028 7.339 1.00 81.88 88 GLY A C 1
ATOM 674 O O . GLY A 1 88 ? 5.425 -8.833 7.614 1.00 81.88 88 GLY A O 1
ATOM 675 N N . ASN A 1 89 ? 6.244 -10.680 6.651 1.00 83.62 89 ASN A N 1
ATOM 676 C CA . ASN A 1 89 ? 7.417 -10.038 6.046 1.00 83.62 89 ASN A CA 1
ATOM 677 C C . ASN A 1 89 ? 7.123 -9.405 4.673 1.00 83.62 89 ASN A C 1
ATOM 679 O O . ASN A 1 89 ? 7.951 -8.643 4.182 1.00 83.62 89 ASN A O 1
ATOM 683 N N . GLU A 1 90 ? 5.944 -9.641 4.100 1.00 86.88 90 GLU A N 1
ATOM 684 C CA . GLU A 1 90 ? 5.479 -9.081 2.824 1.00 86.88 90 GLU A CA 1
ATOM 685 C C . GLU A 1 90 ? 4.620 -7.824 3.022 1.00 86.88 90 GLU A C 1
ATOM 687 O O . GLU A 1 90 ? 3.749 -7.462 2.231 1.00 86.88 90 GLU A O 1
ATOM 692 N N . ARG A 1 91 ? 4.878 -7.117 4.126 1.00 91.00 91 ARG A N 1
ATOM 693 C CA . ARG A 1 91 ? 4.234 -5.846 4.440 1.00 91.00 91 ARG A CA 1
ATOM 694 C C . ARG A 1 91 ? 4.653 -4.782 3.429 1.00 91.00 91 ARG A C 1
ATOM 696 O O . ARG A 1 91 ? 5.828 -4.428 3.340 1.00 91.00 91 ARG A O 1
ATOM 703 N N . ILE A 1 92 ? 3.673 -4.199 2.752 1.00 89.69 92 ILE A N 1
ATOM 704 C CA . ILE A 1 92 ? 3.871 -3.139 1.758 1.00 89.69 92 ILE A CA 1
ATOM 705 C C . ILE A 1 92 ? 3.584 -1.740 2.300 1.00 89.69 92 ILE A C 1
ATOM 707 O O . ILE A 1 92 ? 4.035 -0.753 1.717 1.00 89.69 92 ILE A O 1
ATOM 711 N N . TYR A 1 93 ? 2.850 -1.640 3.410 1.00 90.75 93 TYR A N 1
ATOM 712 C CA . TYR A 1 93 ? 2.521 -0.366 4.036 1.00 90.75 93 TYR A CA 1
ATOM 713 C C . TYR A 1 93 ? 2.421 -0.491 5.554 1.00 90.75 93 TYR A C 1
ATOM 715 O O . TYR A 1 93 ? 1.953 -1.496 6.091 1.00 90.75 93 TYR A O 1
ATOM 723 N N . LYS A 1 94 ? 2.829 0.572 6.247 1.00 89.62 94 LYS A N 1
ATOM 724 C CA . LYS A 1 94 ? 2.612 0.765 7.681 1.00 89.62 94 LYS A CA 1
ATOM 725 C C . LYS A 1 94 ? 2.393 2.244 7.970 1.00 89.62 94 LYS A C 1
ATOM 727 O O . LYS A 1 94 ? 3.299 3.050 7.769 1.00 89.62 94 LYS A O 1
ATOM 732 N N . GLY A 1 95 ? 1.219 2.593 8.477 1.00 87.00 95 GLY A N 1
ATOM 733 C CA . GLY A 1 95 ? 0.821 3.971 8.760 1.00 87.00 95 GLY A CA 1
ATOM 734 C C . GLY A 1 95 ? 0.176 4.115 10.131 1.00 87.00 95 GLY A C 1
ATOM 735 O O . GLY A 1 95 ? -0.243 3.136 10.752 1.00 87.00 95 GLY A O 1
ATOM 736 N N . LYS A 1 96 ? 0.117 5.349 10.630 1.00 84.19 96 LYS A N 1
ATOM 737 C CA . LYS A 1 96 ? -0.586 5.698 11.871 1.00 84.19 96 LYS A CA 1
ATOM 738 C C . LYS A 1 96 ? -1.558 6.833 11.579 1.00 84.19 96 LYS A C 1
ATOM 740 O O . LYS A 1 96 ? -1.148 7.820 10.976 1.00 84.19 96 LYS A O 1
ATOM 745 N N . CYS A 1 97 ? -2.800 6.703 12.033 1.00 82.50 97 CYS A N 1
ATOM 746 C CA . CYS A 1 97 ? -3.740 7.817 12.036 1.00 82.50 97 CYS A CA 1
ATOM 747 C C . CYS A 1 97 ? -3.357 8.749 13.189 1.00 82.50 97 CYS A C 1
ATOM 749 O O . CYS A 1 97 ? -3.233 8.307 14.336 1.00 82.50 97 CYS A O 1
ATOM 751 N N . LEU A 1 98 ? -3.120 10.027 12.899 1.00 73.25 98 LEU A N 1
ATOM 752 C CA . LEU A 1 98 ? -2.790 10.999 13.945 1.00 73.25 98 LEU A CA 1
ATOM 753 C C . LEU A 1 98 ? -4.028 11.424 14.740 1.00 73.25 98 LEU A C 1
ATOM 755 O O . LEU A 1 98 ? -3.893 11.798 15.907 1.00 73.25 98 LEU A O 1
ATOM 759 N N . ASP A 1 99 ? -5.218 11.289 14.156 1.00 73.69 99 ASP A N 1
ATOM 760 C CA . ASP A 1 99 ? -6.470 11.543 14.849 1.00 73.69 99 ASP A CA 1
ATOM 761 C C . ASP A 1 99 ? -6.823 10.396 15.813 1.00 73.69 99 ASP A C 1
ATOM 763 O O . ASP A 1 99 ? -6.790 9.210 15.480 1.00 73.69 99 ASP A O 1
ATOM 767 N N . ARG A 1 100 ? -7.136 10.769 17.056 1.00 66.69 100 ARG A N 1
ATOM 768 C CA . ARG A 1 100 ? -7.529 9.846 18.125 1.00 66.69 100 ARG A CA 1
ATOM 769 C C . ARG A 1 100 ? -9.016 9.516 18.089 1.00 66.69 100 ARG A C 1
ATOM 771 O O . ARG A 1 100 ? -9.376 8.431 18.532 1.00 66.69 100 ARG A O 1
ATOM 778 N N . GLN A 1 101 ? -9.859 10.422 17.591 1.00 65.31 101 GLN A N 1
ATOM 779 C CA . GLN A 1 101 ? -11.312 10.222 17.560 1.00 65.31 101 GLN A CA 1
ATOM 780 C C . GLN A 1 101 ? -11.700 9.140 16.548 1.00 65.31 101 GLN A C 1
ATOM 782 O O . GLN A 1 101 ? -12.582 8.327 16.806 1.00 65.31 101 GLN A O 1
ATOM 787 N N . SER A 1 102 ? -10.939 9.049 15.458 1.00 68.00 102 SER A N 1
ATOM 788 C CA . SER A 1 102 ? -11.039 7.989 14.451 1.00 68.00 102 SER A CA 1
ATOM 789 C C . SER A 1 102 ? -10.661 6.585 14.962 1.00 68.00 102 SER A C 1
ATOM 791 O O . SER A 1 102 ? -10.901 5.591 14.280 1.00 68.00 102 SER A O 1
ATOM 793 N N . GLY A 1 103 ? -10.066 6.473 16.159 1.00 69.00 103 GLY A N 1
ATOM 794 C CA . GLY A 1 103 ? -9.492 5.229 16.675 1.00 69.00 103 GLY A CA 1
ATOM 795 C C . GLY A 1 103 ? -10.491 4.089 16.869 1.00 69.00 103 GLY A C 1
ATOM 796 O O . GLY A 1 103 ? -10.138 2.947 16.591 1.00 69.00 103 GLY A O 1
ATOM 797 N N . ASP A 1 104 ? -11.710 4.382 17.321 1.00 71.06 104 ASP A N 1
ATOM 798 C CA . ASP A 1 104 ? -12.709 3.342 17.591 1.00 71.06 104 ASP A CA 1
ATOM 799 C C . ASP A 1 104 ? -13.519 2.983 16.329 1.00 71.06 104 ASP A C 1
ATOM 801 O O . ASP A 1 104 ? -13.822 1.809 16.123 1.00 71.06 104 ASP A O 1
ATOM 805 N N . LYS A 1 105 ? -13.771 3.950 15.429 1.00 76.38 105 LYS A N 1
ATOM 806 C CA . LYS A 1 105 ? -14.431 3.714 14.127 1.00 76.38 105 LYS A CA 1
ATOM 807 C C . LYS A 1 105 ? -13.629 2.760 13.232 1.00 76.38 105 LYS A C 1
ATOM 809 O O . LYS A 1 105 ? -14.185 1.876 12.595 1.00 76.38 105 LYS A O 1
ATOM 814 N N . LEU A 1 106 ? -12.304 2.900 13.230 1.00 86.00 106 LEU A N 1
ATOM 815 C CA . LEU A 1 106 ? -11.416 2.153 12.336 1.00 86.00 106 LEU A CA 1
ATOM 816 C C . LEU A 1 106 ? -11.201 0.677 12.719 1.00 86.00 106 LEU A C 1
ATOM 818 O O . LEU A 1 106 ? -10.729 -0.098 11.891 1.00 86.00 106 LEU A O 1
ATOM 822 N N . LEU A 1 107 ? -11.509 0.263 13.955 1.00 85.69 107 LEU A N 1
ATOM 823 C CA . LEU A 1 107 ? -11.284 -1.127 14.383 1.00 85.69 107 LEU A CA 1
ATOM 824 C C . LEU A 1 107 ? -12.242 -2.122 13.712 1.00 85.69 107 LEU A C 1
ATOM 826 O O . LEU A 1 107 ? -11.864 -3.275 13.520 1.00 85.69 107 LEU A O 1
ATOM 830 N N . ASN A 1 108 ? -13.431 -1.670 13.308 1.00 85.12 108 ASN A N 1
ATOM 831 C CA . ASN A 1 108 ? -14.433 -2.468 12.595 1.00 85.12 108 ASN A CA 1
ATOM 832 C C . ASN A 1 108 ? -14.632 -1.960 11.160 1.00 85.12 108 ASN A C 1
ATOM 834 O O . ASN A 1 108 ? -15.747 -1.952 10.654 1.00 85.12 108 ASN A O 1
ATOM 838 N N . PHE A 1 109 ? -13.558 -1.473 10.536 1.00 91.50 109 PHE A N 1
ATOM 839 C CA . PHE A 1 109 ? -13.624 -0.871 9.211 1.00 91.50 109 PHE A CA 1
ATOM 840 C C . PHE A 1 109 ? -14.174 -1.844 8.155 1.00 91.50 109 PHE A C 1
ATOM 842 O O . PHE A 1 109 ? -13.695 -2.980 8.043 1.00 91.50 109 PHE A O 1
ATOM 849 N N . TYR A 1 110 ? -15.121 -1.339 7.364 1.00 94.12 110 TYR A N 1
ATOM 850 C CA . TYR A 1 110 ? -15.620 -1.924 6.126 1.00 94.12 110 TYR A CA 1
ATOM 851 C C . TYR A 1 110 ? -15.765 -0.807 5.082 1.00 94.12 110 TYR A C 1
ATOM 853 O O . TYR A 1 110 ? -16.374 0.226 5.375 1.00 94.12 110 TYR A O 1
ATOM 861 N N . GLY A 1 111 ? -15.181 -0.986 3.898 1.00 95.12 111 GLY A N 1
ATOM 862 C CA . GLY A 1 111 ? -15.262 -0.011 2.811 1.00 95.12 111 GLY A CA 1
ATOM 863 C C . GLY A 1 111 ? -14.072 -0.062 1.858 1.00 95.12 111 GLY A C 1
ATOM 864 O O . GLY A 1 111 ? -13.414 -1.086 1.710 1.00 95.12 111 GLY A O 1
ATOM 865 N N . ASP A 1 112 ? -13.764 1.060 1.224 1.00 96.75 112 ASP A N 1
ATOM 866 C CA . ASP A 1 112 ? -12.807 1.125 0.124 1.00 96.75 112 ASP A CA 1
ATOM 867 C C . ASP A 1 112 ? -11.409 1.534 0.591 1.00 96.75 112 ASP A C 1
ATOM 869 O O . ASP A 1 112 ? -11.215 2.338 1.512 1.00 96.75 112 ASP A O 1
ATOM 873 N N . ILE A 1 113 ? -10.398 1.034 -0.117 1.00 95.94 113 ILE A N 1
ATOM 874 C CA . ILE A 1 113 ? -8.991 1.317 0.151 1.00 95.94 113 ILE A CA 1
ATOM 875 C C . ILE A 1 113 ? -8.270 1.817 -1.098 1.00 95.94 113 ILE A C 1
ATOM 877 O O . ILE A 1 113 ? -8.342 1.248 -2.188 1.00 95.94 113 ILE A O 1
ATOM 881 N N . LYS A 1 114 ? -7.470 2.872 -0.925 1.00 96.88 114 LYS A N 1
ATOM 882 C CA . LYS A 1 114 ? -6.579 3.404 -1.958 1.00 96.88 114 LYS A CA 1
ATOM 883 C C . LYS A 1 114 ? -5.175 3.587 -1.404 1.00 96.88 114 LYS A C 1
ATOM 885 O O . LYS A 1 114 ? -4.941 4.458 -0.571 1.00 96.88 114 LYS A O 1
ATOM 890 N N . LEU A 1 115 ? -4.214 2.844 -1.949 1.00 94.88 115 LEU A 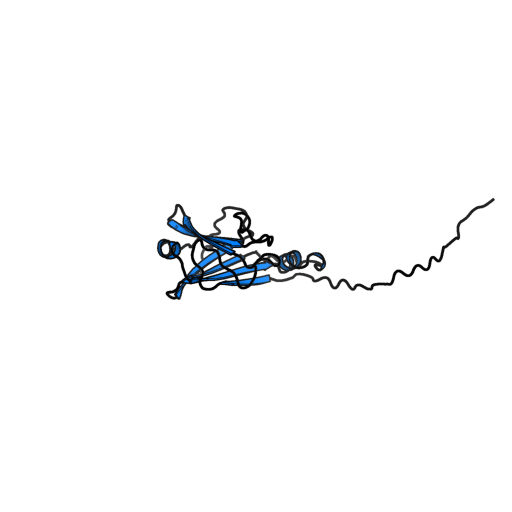N 1
ATOM 891 C CA . LEU A 1 115 ? -2.793 3.004 -1.637 1.00 94.88 115 LEU A CA 1
ATOM 892 C C . LEU A 1 115 ? -2.049 3.604 -2.832 1.00 94.88 115 LEU A C 1
ATOM 894 O O . LEU A 1 115 ? -2.136 3.113 -3.957 1.00 94.88 115 LEU A O 1
ATOM 898 N N . SER A 1 116 ? -1.280 4.661 -2.585 1.00 94.31 116 SER A N 1
ATOM 899 C CA . SER A 1 116 ? -0.370 5.265 -3.558 1.00 94.31 116 SER A CA 1
ATOM 900 C C . SER A 1 116 ? 1.066 5.201 -3.056 1.00 94.31 116 SER A C 1
ATOM 902 O O . SER A 1 116 ? 1.338 5.579 -1.921 1.00 94.31 116 SER A O 1
ATOM 904 N N . LYS A 1 117 ? 1.980 4.749 -3.915 1.00 91.88 117 LYS A N 1
ATOM 905 C CA . LYS A 1 117 ? 3.429 4.708 -3.687 1.00 91.88 117 LYS A CA 1
ATOM 906 C C . LYS A 1 117 ? 4.112 5.578 -4.730 1.00 91.88 117 LYS A C 1
ATOM 908 O O . LYS A 1 117 ? 3.953 5.323 -5.924 1.00 91.88 117 LYS A O 1
ATOM 913 N N . THR A 1 118 ? 4.885 6.561 -4.291 1.00 90.56 118 THR A N 1
ATOM 914 C CA . THR A 1 118 ? 5.737 7.388 -5.154 1.00 90.56 118 THR A CA 1
ATOM 915 C C . THR A 1 118 ? 7.191 7.050 -4.879 1.00 90.56 118 THR A C 1
ATOM 917 O O . THR A 1 118 ? 7.561 6.910 -3.721 1.00 90.56 118 THR A O 1
ATOM 920 N N . MET A 1 119 ? 8.009 6.887 -5.919 1.00 88.94 119 MET A N 1
ATOM 921 C CA . MET A 1 119 ? 9.448 6.632 -5.785 1.00 88.94 119 MET A CA 1
ATOM 922 C C . MET A 1 119 ? 10.233 7.102 -7.010 1.00 88.94 119 MET A C 1
ATOM 924 O O . MET A 1 119 ? 9.632 7.513 -8.003 1.00 88.94 119 MET A O 1
ATOM 928 N N . HIS A 1 120 ? 11.563 7.023 -6.964 1.00 89.88 120 HIS A N 1
ATOM 929 C CA . HIS A 1 120 ? 12.393 7.358 -8.115 1.00 89.88 120 HIS A CA 1
ATOM 930 C C . HIS A 1 120 ? 12.106 6.400 -9.285 1.00 89.88 120 HIS A C 1
ATOM 932 O O . HIS A 1 120 ? 11.975 5.183 -9.120 1.00 89.88 120 HIS A O 1
ATOM 938 N N . GLN A 1 121 ? 12.013 6.938 -10.501 1.00 89.75 121 GLN A N 1
ATOM 939 C CA . GLN A 1 121 ? 11.703 6.171 -11.710 1.00 89.75 121 GLN A CA 1
ATOM 940 C C . GLN A 1 121 ? 12.735 5.063 -11.976 1.00 89.75 121 GLN A C 1
ATOM 942 O O . GLN A 1 121 ? 12.387 4.026 -12.545 1.00 89.75 121 GLN A O 1
ATOM 947 N N . CYS A 1 122 ? 13.986 5.250 -11.548 1.00 87.94 122 CYS A N 1
ATOM 948 C CA . CYS A 1 122 ? 14.980 4.177 -11.585 1.00 87.94 122 CYS A CA 1
ATOM 949 C C . CYS A 1 122 ? 14.624 2.985 -10.722 1.00 87.94 122 CYS A C 1
ATOM 951 O O . CYS A 1 122 ? 14.684 1.872 -11.227 1.00 87.94 122 CYS A O 1
ATOM 953 N N . ASP A 1 123 ? 14.231 3.198 -9.467 1.00 86.00 123 ASP A N 1
ATOM 954 C CA . ASP A 1 123 ? 13.886 2.097 -8.564 1.00 86.00 123 ASP A CA 1
ATOM 955 C C . ASP A 1 123 ? 12.743 1.271 -9.151 1.00 86.00 123 ASP A C 1
ATOM 957 O O . ASP A 1 123 ? 12.744 0.041 -9.114 1.00 86.00 123 ASP A O 1
ATOM 961 N N . TRP A 1 124 ? 11.791 1.959 -9.784 1.00 87.44 124 TRP A N 1
ATOM 962 C CA . TRP A 1 124 ? 10.708 1.320 -10.512 1.00 87.44 124 TRP A CA 1
ATOM 963 C C . TRP A 1 124 ? 11.190 0.482 -11.703 1.00 87.44 124 TRP A C 1
ATOM 965 O O . TRP A 1 124 ? 10.724 -0.640 -11.911 1.00 87.44 124 TRP A O 1
ATOM 975 N N . LEU A 1 125 ? 12.084 1.031 -12.531 1.00 87.31 125 LEU A N 1
ATOM 976 C CA . LEU A 1 125 ? 12.625 0.327 -13.694 1.00 87.31 125 LEU A CA 1
ATOM 977 C C . LEU A 1 125 ? 13.508 -0.851 -13.281 1.00 87.31 125 LEU A C 1
ATOM 979 O O . LEU A 1 125 ? 13.365 -1.913 -13.877 1.00 87.31 125 LEU A O 1
ATOM 983 N N . ALA A 1 126 ? 14.336 -0.685 -12.251 1.00 86.00 126 ALA A N 1
ATOM 984 C CA . ALA A 1 126 ? 15.167 -1.733 -11.671 1.00 86.00 126 ALA A CA 1
ATOM 985 C C . ALA A 1 126 ? 14.313 -2.897 -11.159 1.00 86.00 126 ALA A C 1
ATOM 987 O O . ALA A 1 126 ? 14.638 -4.051 -11.410 1.00 86.00 126 ALA A O 1
ATOM 988 N N . GLN A 1 127 ? 13.177 -2.600 -10.517 1.00 84.81 127 GLN A N 1
ATOM 989 C CA . GLN A 1 127 ? 12.221 -3.631 -10.125 1.00 84.81 127 GLN A CA 1
ATOM 990 C C . GLN A 1 127 ? 11.584 -4.288 -11.351 1.00 84.81 127 GLN A C 1
ATOM 992 O O . GLN A 1 127 ? 11.576 -5.504 -11.445 1.00 84.81 127 GLN A O 1
ATOM 997 N N . LYS A 1 128 ? 11.053 -3.520 -12.311 1.00 84.25 128 LYS A N 1
ATOM 998 C CA . LYS A 1 128 ? 10.240 -4.074 -13.409 1.00 84.25 128 LYS A CA 1
ATOM 999 C C . LYS A 1 128 ? 11.052 -4.769 -14.514 1.00 84.25 128 LYS A C 1
ATOM 1001 O O . LYS A 1 128 ? 10.571 -5.732 -15.096 1.00 84.25 128 LYS A O 1
ATOM 1006 N N . ASN A 1 129 ? 12.194 -4.209 -14.906 1.00 84.31 129 ASN A N 1
ATOM 1007 C CA . ASN A 1 129 ? 13.048 -4.684 -16.002 1.00 84.31 129 ASN A CA 1
ATOM 1008 C C . ASN A 1 129 ? 14.519 -4.312 -15.711 1.00 84.31 129 ASN A C 1
ATOM 1010 O O . ASN A 1 129 ? 15.022 -3.367 -16.333 1.00 84.31 129 ASN A O 1
ATOM 1014 N N . PRO A 1 130 ? 15.201 -5.011 -14.788 1.00 82.31 130 PRO A N 1
ATOM 1015 C CA . PRO A 1 130 ? 16.575 -4.674 -14.404 1.00 82.31 130 PRO A CA 1
ATOM 1016 C C . PRO A 1 130 ? 17.522 -4.643 -15.613 1.00 82.31 130 PRO A C 1
ATOM 1018 O O . PRO A 1 130 ? 18.259 -3.677 -15.792 1.00 82.31 130 PRO A O 1
ATOM 1021 N N . ASP A 1 131 ? 17.389 -5.606 -16.526 1.00 85.00 131 ASP A N 1
ATOM 1022 C CA . ASP A 1 131 ? 18.246 -5.758 -17.715 1.00 85.00 131 ASP A CA 1
ATOM 1023 C C . ASP A 1 131 ? 18.093 -4.624 -18.743 1.00 85.00 131 ASP A C 1
ATOM 1025 O O . ASP A 1 131 ? 18.864 -4.513 -19.695 1.00 85.00 131 ASP A O 1
ATOM 1029 N N . LYS A 1 132 ? 17.061 -3.784 -18.591 1.00 81.00 132 LYS A N 1
ATOM 1030 C CA . LYS A 1 132 ? 16.767 -2.664 -19.495 1.00 81.00 132 LYS A CA 1
ATOM 1031 C C . LYS A 1 132 ? 17.136 -1.314 -18.894 1.00 81.00 132 LYS A C 1
ATOM 1033 O O . LYS A 1 132 ? 16.843 -0.298 -19.523 1.00 81.00 132 LYS A O 1
ATOM 1038 N N . LEU A 1 133 ? 17.722 -1.266 -17.700 1.00 82.88 133 LEU A N 1
ATOM 1039 C CA . LEU A 1 133 ? 18.161 -0.023 -17.076 1.00 82.88 133 LEU A CA 1
ATOM 1040 C C . LEU A 1 133 ? 19.579 0.320 -17.553 1.00 82.88 133 LEU A C 1
ATOM 1042 O O . LEU A 1 133 ? 20.527 -0.391 -17.246 1.00 82.88 133 LEU A O 1
ATOM 1046 N N . ALA A 1 134 ? 19.720 1.414 -18.304 1.00 81.88 134 ALA A N 1
ATOM 1047 C CA . ALA A 1 134 ? 21.028 1.909 -18.749 1.00 81.88 134 ALA A CA 1
ATOM 1048 C C . ALA A 1 134 ? 21.702 2.829 -17.723 1.00 81.88 134 ALA A C 1
ATOM 1050 O O . ALA A 1 134 ? 22.923 2.946 -17.720 1.00 81.88 134 ALA A O 1
ATOM 1051 N N . GLY A 1 135 ? 20.926 3.516 -16.880 1.00 83.19 135 GLY A N 1
ATOM 1052 C CA . GLY A 1 135 ? 21.466 4.467 -15.912 1.00 83.19 135 GLY A CA 1
ATOM 1053 C C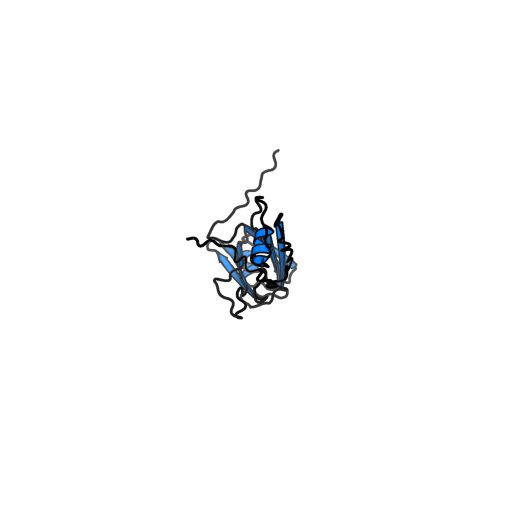 . GLY A 1 135 ? 20.391 5.272 -15.189 1.00 83.19 135 GLY A C 1
ATOM 1054 O O . GLY A 1 135 ? 19.200 5.160 -15.497 1.00 83.19 135 GLY A O 1
ATOM 1055 N N . CYS A 1 136 ? 20.833 6.085 -14.228 1.00 85.81 136 CYS A N 1
ATOM 1056 C CA . CYS A 1 136 ? 19.981 6.857 -13.328 1.00 85.81 136 CYS A CA 1
ATOM 1057 C C . CYS A 1 136 ? 20.460 8.286 -13.150 1.00 85.81 136 CYS A C 1
ATOM 1059 O O . CYS A 1 136 ? 21.657 8.528 -13.005 1.00 85.81 136 CYS A O 1
ATOM 1061 N N . THR A 1 137 ? 19.513 9.220 -13.115 1.00 85.94 137 THR A N 1
ATOM 1062 C CA . THR A 1 137 ? 19.756 10.572 -12.610 1.00 85.94 137 THR A CA 1
ATOM 1063 C C . THR A 1 137 ? 19.941 10.546 -11.087 1.00 85.94 137 THR A C 1
ATOM 1065 O O . THR A 1 137 ? 19.403 9.686 -10.393 1.00 85.94 137 THR A O 1
ATOM 1068 N N . MET A 1 138 ? 20.733 11.488 -10.568 1.00 86.00 138 MET A N 1
ATOM 1069 C CA . MET A 1 138 ? 21.084 11.613 -9.140 1.00 86.00 138 MET A CA 1
ATOM 1070 C C . MET A 1 138 ? 20.152 12.576 -8.382 1.00 86.00 138 MET A C 1
ATOM 1072 O O . MET A 1 138 ? 20.545 13.191 -7.393 1.00 86.00 138 MET A O 1
ATOM 1076 N N . GLU A 1 139 ? 18.929 12.767 -8.870 1.00 85.06 139 GLU A N 1
ATOM 1077 C CA . GLU A 1 139 ? 17.944 13.636 -8.227 1.00 85.06 139 GLU A CA 1
ATOM 1078 C C . GLU A 1 139 ? 17.372 12.992 -6.955 1.00 85.06 139 GLU A C 1
ATOM 1080 O O . GLU A 1 139 ? 17.107 11.790 -6.896 1.00 85.06 139 GLU A O 1
ATOM 1085 N N . LEU A 1 140 ? 17.171 13.800 -5.910 1.00 83.25 140 LEU A N 1
ATOM 1086 C CA . LEU A 1 140 ? 16.607 13.316 -4.655 1.00 83.25 140 LEU A CA 1
ATOM 1087 C C . LEU A 1 140 ? 15.086 13.184 -4.777 1.00 83.25 140 LEU A C 1
ATOM 1089 O O . LEU A 1 140 ? 14.360 14.171 -4.668 1.00 83.25 140 LEU A O 1
ATOM 1093 N N . ILE A 1 141 ? 14.602 11.954 -4.951 1.00 83.38 141 ILE A N 1
ATOM 1094 C CA . ILE A 1 141 ? 13.168 11.638 -4.954 1.00 83.38 141 ILE A CA 1
ATOM 1095 C C . ILE A 1 141 ? 12.892 10.619 -3.850 1.00 83.38 141 ILE A C 1
ATOM 1097 O O . ILE A 1 141 ? 13.224 9.440 -4.007 1.00 83.38 141 ILE A O 1
ATOM 1101 N N . PRO A 1 142 ? 12.306 11.040 -2.716 1.00 83.44 142 PRO A N 1
ATOM 1102 C CA . PRO A 1 142 ? 12.030 10.124 -1.625 1.00 83.44 142 PRO A CA 1
ATOM 1103 C C . PRO A 1 142 ? 10.933 9.135 -2.018 1.00 83.44 142 PRO A C 1
ATOM 1105 O O . PRO A 1 142 ? 9.998 9.462 -2.751 1.00 83.44 142 PRO A O 1
ATOM 1108 N N . THR A 1 143 ? 11.015 7.926 -1.464 1.00 83.69 143 THR A N 1
ATOM 1109 C CA . THR A 1 143 ? 9.876 7.011 -1.502 1.00 83.69 143 THR A CA 1
ATOM 1110 C C . THR A 1 143 ? 8.838 7.459 -0.475 1.00 83.69 143 THR A C 1
ATOM 1112 O O . THR A 1 143 ? 9.158 7.590 0.710 1.00 83.69 143 THR A O 1
ATOM 1115 N N . SER A 1 144 ? 7.604 7.688 -0.915 1.00 88.44 144 SER A N 1
ATOM 1116 C CA . SER A 1 144 ? 6.483 8.082 -0.060 1.00 88.44 144 SER A CA 1
ATOM 1117 C C . SER A 1 144 ? 5.256 7.219 -0.317 1.00 88.44 144 SER A C 1
ATOM 1119 O O . SER A 1 144 ? 5.059 6.694 -1.418 1.00 88.44 144 SER A O 1
ATOM 1121 N N . PHE A 1 145 ? 4.431 7.078 0.717 1.00 89.00 145 PHE A N 1
ATOM 1122 C CA . PHE A 1 145 ? 3.179 6.347 0.658 1.00 89.00 145 PHE A CA 1
ATOM 1123 C C . PHE A 1 145 ? 2.023 7.186 1.198 1.00 89.00 145 PHE A C 1
ATOM 1125 O O . PHE A 1 145 ? 2.123 7.821 2.252 1.00 89.00 145 PHE A O 1
ATOM 1132 N N . THR A 1 146 ? 0.896 7.111 0.502 1.00 90.25 146 THR A N 1
ATOM 1133 C CA . THR A 1 146 ? -0.377 7.698 0.919 1.00 90.25 146 THR A CA 1
ATOM 1134 C C . THR A 1 146 ? -1.432 6.611 0.874 1.00 90.25 146 THR A C 1
ATOM 1136 O O . THR A 1 146 ? -1.683 6.045 -0.191 1.00 90.25 146 THR A O 1
ATOM 1139 N N . LEU A 1 147 ? -2.015 6.311 2.028 1.00 92.00 147 LEU A N 1
ATOM 1140 C CA . LEU A 1 147 ? -3.134 5.395 2.166 1.00 92.00 147 LEU A CA 1
ATOM 1141 C C . LEU A 1 147 ? -4.369 6.198 2.561 1.00 92.00 147 LEU A C 1
ATOM 1143 O O . LEU A 1 147 ? -4.322 6.950 3.531 1.00 92.00 147 LEU A O 1
ATOM 1147 N N . THR A 1 148 ? -5.454 5.990 1.832 1.00 93.50 148 THR A N 1
ATOM 1148 C CA . THR A 1 148 ? -6.767 6.547 2.139 1.00 93.50 148 THR A CA 1
ATOM 1149 C C . THR A 1 148 ? -7.742 5.389 2.305 1.00 93.50 148 THR A C 1
ATOM 1151 O O . THR A 1 148 ? -7.792 4.509 1.441 1.00 93.50 148 THR A O 1
ATOM 1154 N N . LEU A 1 149 ? -8.484 5.391 3.409 1.00 93.12 149 LEU A N 1
ATOM 1155 C CA . LEU A 1 149 ? -9.600 4.482 3.663 1.00 93.12 149 LEU A CA 1
ATOM 1156 C C . LEU A 1 149 ? -10.898 5.285 3.579 1.00 93.12 149 LEU A C 1
ATOM 1158 O O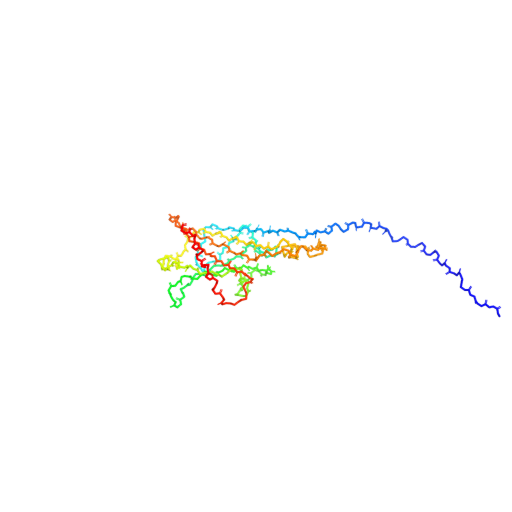 . LEU A 1 149 ? -10.945 6.393 4.109 1.00 93.12 149 LEU A O 1
ATOM 1162 N N . THR A 1 150 ? -11.915 4.754 2.909 1.00 94.00 150 THR A N 1
ATOM 1163 C CA . THR A 1 150 ? -13.252 5.364 2.830 1.00 94.00 150 THR A CA 1
ATOM 1164 C C . THR A 1 150 ? -14.254 4.349 3.345 1.00 94.00 150 THR A C 1
ATOM 1166 O O . THR A 1 150 ? -14.317 3.257 2.795 1.00 94.00 150 THR A O 1
ATOM 1169 N N . ASP A 1 151 ? -14.973 4.650 4.421 1.00 92.00 151 ASP A N 1
ATOM 1170 C CA . ASP A 1 151 ? -15.960 3.706 4.954 1.00 92.00 151 ASP A CA 1
ATOM 1171 C C . ASP A 1 151 ? -17.295 3.761 4.190 1.00 92.00 151 ASP A C 1
ATOM 1173 O O . ASP A 1 151 ? -17.511 4.609 3.323 1.00 92.00 151 ASP A O 1
ATOM 1177 N N . GLU A 1 152 ? -18.211 2.857 4.531 1.00 90.38 152 GLU A N 1
ATOM 1178 C CA . GLU A 1 152 ? -19.567 2.793 3.964 1.00 90.38 152 GLU A CA 1
ATOM 1179 C C . GLU A 1 152 ? -20.408 4.071 4.164 1.00 90.38 152 GLU A C 1
ATOM 1181 O O . GLU A 1 152 ? -21.350 4.319 3.410 1.00 90.38 152 GLU A O 1
ATOM 1186 N N . SER A 1 153 ? -20.075 4.897 5.162 1.00 88.81 153 SER A N 1
ATOM 1187 C CA . SER A 1 153 ? -20.732 6.188 5.412 1.00 88.81 153 SER A CA 1
ATOM 1188 C C . SER A 1 153 ? -20.142 7.317 4.559 1.00 88.81 153 SER A C 1
ATOM 1190 O O . SER A 1 153 ? -20.704 8.413 4.513 1.00 88.81 153 SER A O 1
ATOM 1192 N N . GLY A 1 154 ? -19.027 7.057 3.872 1.00 88.06 154 GLY A N 1
ATOM 1193 C CA . GLY A 1 154 ? -18.263 8.035 3.109 1.00 88.06 154 GLY A CA 1
ATOM 1194 C C . GLY A 1 154 ? -17.252 8.826 3.944 1.00 88.06 154 GLY A C 1
ATOM 1195 O O . GLY A 1 154 ? -16.675 9.784 3.421 1.00 88.06 154 GLY A O 1
ATOM 1196 N N . ASP A 1 155 ? -17.013 8.458 5.210 1.00 88.44 155 ASP A N 1
ATOM 1197 C CA . ASP A 1 155 ? -15.964 9.077 6.025 1.00 88.44 155 ASP A CA 1
ATOM 1198 C C . ASP A 1 155 ? -14.587 8.671 5.472 1.00 88.44 155 ASP A C 1
ATOM 1200 O O . ASP A 1 155 ? -14.324 7.504 5.169 1.00 88.44 155 ASP A O 1
ATOM 1204 N N . VAL A 1 156 ? -13.681 9.648 5.358 1.00 89.94 156 VAL A N 1
ATOM 1205 C CA . VAL A 1 156 ? -12.347 9.464 4.771 1.00 89.94 156 VAL A CA 1
ATOM 1206 C C . VAL A 1 156 ? -11.263 9.541 5.843 1.00 89.94 156 VAL A C 1
ATOM 1208 O O . VAL A 1 156 ? -11.160 10.526 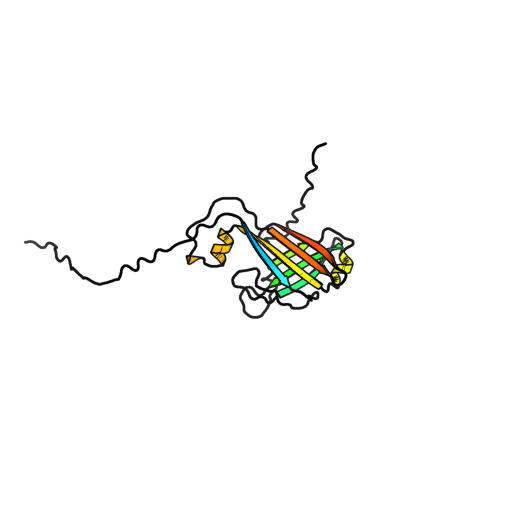6.576 1.00 89.94 156 VAL A O 1
ATOM 1211 N N . PHE A 1 157 ? -10.396 8.528 5.882 1.00 88.56 157 PHE A N 1
ATOM 1212 C CA . PHE A 1 157 ? -9.268 8.435 6.804 1.00 88.56 157 PHE A CA 1
ATOM 1213 C C . PHE A 1 157 ? -7.943 8.393 6.043 1.00 88.56 157 PHE A C 1
ATOM 1215 O O . PHE A 1 157 ? -7.646 7.431 5.330 1.00 88.56 157 PHE A O 1
ATOM 1222 N N . ASP A 1 158 ? -7.114 9.416 6.244 1.00 87.00 158 ASP A N 1
ATOM 1223 C CA . ASP A 1 158 ? -5.810 9.527 5.595 1.00 87.00 158 ASP A CA 1
ATOM 1224 C C . ASP A 1 158 ? -4.657 9.086 6.501 1.00 87.00 158 ASP A C 1
ATOM 1226 O O . ASP A 1 158 ? -4.529 9.474 7.667 1.00 87.00 158 ASP A O 1
ATOM 1230 N N . PHE A 1 159 ? -3.751 8.312 5.911 1.00 86.00 159 PHE A N 1
ATOM 1231 C CA . PHE A 1 159 ? -2.541 7.821 6.542 1.00 86.00 159 PHE A CA 1
ATOM 1232 C C . PHE A 1 159 ? -1.345 8.124 5.640 1.00 86.00 159 PHE A C 1
ATOM 1234 O O . PHE A 1 159 ? -1.239 7.658 4.500 1.00 86.00 159 PHE A O 1
ATOM 1241 N N . GLN A 1 160 ? -0.388 8.879 6.169 1.00 75.62 160 GLN A N 1
ATOM 1242 C CA . GLN A 1 160 ? 0.843 9.211 5.459 1.00 75.62 160 GLN A CA 1
ATOM 1243 C C . GLN A 1 160 ? 2.028 8.452 6.052 1.00 75.62 160 GLN A C 1
ATOM 1245 O O . GLN A 1 160 ? 2.143 8.296 7.270 1.00 75.62 160 GLN A O 1
ATOM 1250 N N . ALA A 1 161 ? 2.918 7.981 5.179 1.00 70.38 161 ALA A N 1
ATOM 1251 C CA . ALA A 1 161 ? 4.177 7.362 5.566 1.00 70.38 161 ALA A CA 1
ATOM 1252 C C . ALA A 1 161 ? 5.302 7.777 4.602 1.00 70.38 161 ALA A C 1
ATOM 1254 O O . ALA A 1 161 ? 5.099 7.883 3.392 1.00 70.38 161 ALA A O 1
ATOM 1255 N N . LEU A 1 162 ? 6.501 8.001 5.144 1.00 62.19 162 LEU A N 1
ATOM 1256 C CA . LEU A 1 162 ? 7.709 8.344 4.389 1.00 62.19 162 LEU A CA 1
ATOM 1257 C C . LEU A 1 162 ? 8.784 7.269 4.589 1.00 62.19 162 LEU A C 1
ATOM 1259 O O . LEU A 1 162 ? 8.949 6.748 5.691 1.00 62.19 162 LEU A O 1
ATOM 1263 N N . GLY A 1 163 ? 9.545 6.983 3.531 1.00 59.62 163 GLY A N 1
ATOM 1264 C CA . GLY A 1 163 ? 10.711 6.100 3.562 1.00 59.62 163 GLY A CA 1
ATOM 1265 C C . GLY A 1 163 ? 10.450 4.642 3.139 1.00 59.62 163 GLY A C 1
ATOM 1266 O O . GLY A 1 163 ? 9.315 4.252 2.874 1.00 59.62 163 GLY A O 1
ATOM 1267 N N . PRO A 1 164 ? 11.512 3.814 3.057 1.00 53.47 164 PRO A N 1
ATOM 1268 C CA . PRO A 1 164 ? 11.465 2.444 2.524 1.00 53.47 164 PRO A CA 1
ATOM 1269 C C . PRO A 1 164 ? 11.009 1.380 3.544 1.00 53.47 164 PRO A C 1
ATOM 1271 O O . PRO A 1 164 ? 11.168 0.190 3.300 1.00 53.47 164 PRO A O 1
ATOM 1274 N N . TYR A 1 165 ? 10.488 1.794 4.702 1.00 53.34 165 TYR A N 1
ATOM 1275 C CA . TYR A 1 165 ? 10.208 0.945 5.868 1.00 53.34 165 TYR A CA 1
ATOM 1276 C C . TYR A 1 165 ? 11.418 0.144 6.399 1.00 53.34 165 TYR A C 1
ATOM 1278 O O . TYR A 1 165 ? 11.365 -1.076 6.538 1.00 53.34 165 TYR A O 1
ATOM 1286 N N . LYS A 1 166 ? 12.475 0.845 6.839 1.00 35.06 166 LYS A N 1
ATOM 1287 C CA . LYS A 1 166 ? 13.303 0.394 7.976 1.00 35.06 166 LYS A CA 1
ATOM 1288 C C . LYS A 1 166 ? 12.846 1.141 9.237 1.00 35.06 166 LYS A C 1
ATOM 1290 O O . LYS A 1 166 ? 13.096 2.330 9.356 1.00 35.06 166 LYS A O 1
ATOM 1295 N N . THR A 1 167 ? 12.156 0.416 10.124 1.00 32.72 167 THR A N 1
ATOM 1296 C CA . THR A 1 167 ? 12.002 0.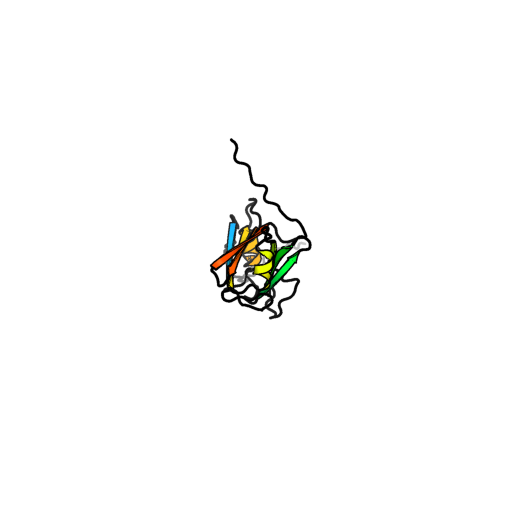633 11.586 1.00 32.72 167 THR A CA 1
ATOM 1297 C C . THR A 1 167 ? 11.579 2.015 12.124 1.00 32.72 167 THR A C 1
ATOM 1299 O O . THR A 1 167 ? 12.291 2.995 11.982 1.00 32.72 167 THR A O 1
ATOM 1302 N N . ASP A 1 168 ? 10.458 2.036 12.859 1.00 35.94 168 ASP A N 1
ATOM 1303 C CA . ASP A 1 168 ? 10.128 2.882 14.031 1.00 35.94 168 ASP A CA 1
ATOM 1304 C C . ASP A 1 168 ? 10.408 4.403 14.046 1.00 35.94 168 ASP A C 1
ATOM 1306 O O . ASP A 1 168 ? 10.262 5.040 15.088 1.00 35.94 168 ASP A O 1
ATOM 1310 N N . GLY A 1 169 ? 10.681 5.039 12.911 1.00 30.12 169 GLY A N 1
ATOM 1311 C CA . GLY A 1 169 ? 10.699 6.496 12.788 1.00 30.12 169 GLY A CA 1
ATOM 1312 C C . GLY A 1 169 ? 9.306 7.042 12.490 1.00 30.12 169 GLY A C 1
ATOM 1313 O O . GLY A 1 169 ? 8.833 6.970 11.360 1.00 30.12 169 GLY A O 1
ATOM 1314 N N . ILE A 1 170 ? 8.630 7.602 13.495 1.00 33.56 170 ILE A N 1
ATOM 1315 C CA . ILE A 1 170 ? 7.551 8.565 13.245 1.00 33.56 170 ILE A CA 1
ATOM 1316 C C . ILE A 1 170 ? 8.212 9.772 12.577 1.00 33.56 170 ILE A C 1
ATOM 1318 O O . ILE A 1 170 ? 8.972 10.476 13.235 1.00 33.56 170 ILE A O 1
ATOM 1322 N N . VAL A 1 171 ? 7.924 10.025 11.302 1.00 34.03 171 VAL A N 1
ATOM 1323 C CA . VAL A 1 171 ? 8.188 11.341 10.715 1.00 34.03 171 VAL A CA 1
ATOM 1324 C C . VAL A 1 171 ? 6.963 12.195 11.013 1.00 34.03 171 VAL A C 1
ATOM 1326 O O . VAL A 1 171 ? 5.907 12.027 10.409 1.00 34.03 171 VAL A O 1
ATOM 1329 N N . VAL A 1 172 ? 7.089 13.047 12.030 1.00 32.75 172 VAL A N 1
ATOM 1330 C CA . VAL A 1 172 ? 6.157 14.149 12.267 1.00 32.75 172 VAL A CA 1
ATOM 1331 C C . VAL A 1 172 ? 6.402 15.156 11.151 1.00 32.75 172 VAL A C 1
ATOM 1333 O O . VAL A 1 172 ? 7.515 15.654 11.011 1.00 32.75 172 VAL A O 1
ATOM 1336 N N . ILE A 1 173 ? 5.383 15.440 10.346 1.00 35.50 173 ILE A N 1
ATOM 1337 C CA . ILE A 1 173 ? 5.401 16.631 9.501 1.00 35.50 173 ILE A CA 1
ATOM 1338 C C . ILE A 1 173 ? 5.138 17.803 10.447 1.00 35.50 173 ILE A C 1
ATOM 1340 O O . ILE A 1 173 ? 4.012 17.987 10.913 1.00 35.50 173 ILE A O 1
ATOM 1344 N N . GLU A 1 174 ? 6.182 18.552 10.797 1.00 33.22 174 GLU A N 1
ATOM 1345 C CA . GLU A 1 174 ? 6.002 19.863 11.414 1.00 33.22 174 GLU A CA 1
ATOM 1346 C C . GLU A 1 174 ? 5.267 20.759 10.413 1.00 33.22 174 GLU A C 1
ATOM 1348 O O . GLU A 1 174 ? 5.657 20.872 9.249 1.00 33.22 174 GLU A O 1
ATOM 1353 N N . LYS A 1 175 ? 4.171 21.383 10.862 1.00 30.72 175 LYS A N 1
ATOM 1354 C CA . LYS A 1 175 ? 3.563 22.502 10.141 1.00 30.72 175 LYS A CA 1
ATOM 1355 C C . LYS A 1 175 ? 4.657 23.545 9.925 1.00 30.72 175 LYS A C 1
ATOM 1357 O O . LYS A 1 175 ? 5.142 24.129 10.891 1.00 30.72 175 LYS A O 1
ATOM 1362 N N . LEU A 1 176 ? 5.000 23.816 8.669 1.00 34.12 176 LEU A N 1
ATOM 1363 C CA . LEU A 1 176 ? 5.652 25.071 8.325 1.00 34.12 176 LEU A CA 1
ATOM 1364 C C . LEU A 1 176 ? 4.645 26.175 8.643 1.00 34.12 176 LEU A C 1
ATOM 1366 O O . LEU A 1 176 ? 3.658 26.353 7.931 1.00 34.12 176 LEU A O 1
ATOM 1370 N N . ASN A 1 177 ? 4.865 26.862 9.762 1.00 38.75 177 ASN A N 1
ATOM 1371 C CA . ASN A 1 177 ? 4.240 28.146 10.020 1.00 38.75 177 ASN A CA 1
ATOM 1372 C C . ASN A 1 177 ? 4.576 29.053 8.834 1.00 38.75 177 ASN A C 1
ATOM 1374 O O . ASN A 1 177 ? 5.740 29.388 8.611 1.00 38.75 177 ASN A O 1
ATOM 1378 N N . THR A 1 178 ? 3.565 29.428 8.060 1.00 37.81 178 THR A N 1
ATOM 1379 C CA . THR A 1 178 ? 3.666 30.576 7.163 1.00 37.81 178 THR A CA 1
ATOM 1380 C C . THR A 1 178 ? 3.981 31.819 8.001 1.00 37.81 178 THR A C 1
ATOM 1382 O O . THR A 1 178 ? 3.365 31.994 9.057 1.00 37.81 178 THR A O 1
ATOM 1385 N N . PRO A 1 179 ? 4.948 32.652 7.580 1.00 42.28 179 PRO A N 1
ATOM 1386 C CA . PRO A 1 179 ? 5.266 33.887 8.276 1.00 42.28 179 PRO A CA 1
ATOM 1387 C C . PRO A 1 179 ? 4.100 34.879 8.184 1.00 42.28 179 PRO A C 1
ATOM 1389 O O . PRO A 1 179 ? 3.312 34.831 7.239 1.00 42.28 179 PRO A O 1
ATOM 1392 N N . VAL A 1 180 ? 4.044 35.712 9.228 1.00 46.25 180 VAL A N 1
ATOM 1393 C CA . VAL A 1 180 ? 3.109 36.811 9.537 1.00 46.25 180 VAL A CA 1
ATOM 1394 C C . VAL A 1 180 ? 2.678 37.619 8.319 1.00 46.25 180 VAL A C 1
ATOM 1396 O O . VAL A 1 180 ? 3.574 38.025 7.546 1.00 46.25 180 VAL A O 1
#

Sequence (180 aa):
MMYDKLIIIIILLQMGSHNSTIKGKIGTGAKTRTIKADDVANNSDFEFNKSINPHGSPDASMVVSKTRKGHARVELYQDLNNDGIIKGNERIYKGKCLDRQSGDKLLNFYGDIKLSKTMHQCDWLAQKNPDKLAGCTMELIPTSFTLTLTDESGDVFDFQALGPYKTDGIVVIEKLNTPV

Foldseek 3Di:
DDDDDDPPPPPPDDPDPPVPPLQFDEFADKDKDKWKDWFDWAQDKGFIPADPFQQFGRIKHKHWDADPVQWIKIWIFTGHNHPPDTDPVRIPDIFIQPDNVCRVVPNGATTMKMKMKMDTRQVNCCRNPVSRHPYYDPDDDWIWMWMWGAGPVRDITITIDTHPDDDDDDPDPDPPPDDD